Protein AF-A0A4R5MD62-F1 (afdb_monomer_lite)

Secondary structure (DSSP, 8-state):
-HHHHHHHHHHHHHTT----PPPPEEEEE-TTTHHHHHHHHHHHHHTT---EEEEES-HHHHHHHHHTTSSSEE-

Sequence (75 aa):
MKLMQTALAGVAGALFAIAAQAADITGAGSTFAAPIYTKWADAYQKSGGGKVNYQGIGSSGGIKQIQAKTVDFAG

InterPro domains:
  IPR024370 PBP domain [PF12849] (20-75)
  IPR050962 Phosphate-binding protein PstS [PTHR42996] (18-74)

Radius of gyration: 20.86 Å; chains: 1; bounding box: 44×44×44 Å

Organism: NCBI:txid2528715

Structure (mmCIF, N/CA/C/O backbone):
data_AF-A0A4R5MD62-F1
#
_entry.id   AF-A0A4R5MD62-F1
#
loop_
_atom_site.group_PDB
_atom_site.id
_atom_site.type_symbol
_atom_site.label_atom_id
_atom_site.label_alt_id
_atom_site.label_comp_id
_atom_site.label_asym_id
_atom_site.label_entity_id
_atom_site.label_seq_id
_atom_site.pdbx_PDB_ins_code
_atom_site.Cartn_x
_atom_site.Cartn_y
_atom_site.Cartn_z
_atom_site.occupancy
_atom_site.B_iso_or_equiv
_atom_site.auth_seq_id
_atom_site.auth_comp_id
_atom_site.auth_asym_id
_atom_site.auth_atom_id
_atom_site.pdbx_PDB_model_num
ATOM 1 N N . MET A 1 1 ? -32.524 -38.085 -30.173 1.00 58.28 1 MET A N 1
ATOM 2 C CA . MET A 1 1 ? -32.694 -37.718 -28.743 1.00 58.28 1 MET A CA 1
ATOM 3 C C . MET A 1 1 ? -31.363 -37.530 -28.004 1.00 58.28 1 MET A C 1
ATOM 5 O O . MET A 1 1 ? -31.223 -36.513 -27.343 1.00 58.28 1 MET A O 1
ATOM 9 N N . LYS A 1 2 ? -30.356 -38.408 -28.169 1.00 55.97 2 LYS A N 1
ATOM 10 C CA . LYS A 1 2 ? -29.019 -38.259 -27.541 1.00 55.97 2 LYS A CA 1
ATOM 11 C C . LYS A 1 2 ? -28.301 -36.928 -27.842 1.00 55.97 2 LYS A C 1
ATOM 13 O O . LYS A 1 2 ? -27.740 -36.339 -26.933 1.00 55.97 2 LYS A O 1
ATOM 18 N N . LEU A 1 3 ? -28.404 -36.418 -29.075 1.00 58.59 3 LEU A N 1
ATOM 19 C CA . LEU A 1 3 ? -27.818 -35.128 -29.490 1.00 58.59 3 LEU A CA 1
ATOM 20 C C . LEU A 1 3 ? -28.425 -33.905 -28.775 1.00 58.59 3 LEU A C 1
ATOM 22 O O . LEU A 1 3 ? -27.724 -32.936 -28.504 1.00 58.59 3 LEU A O 1
ATOM 26 N N . MET A 1 4 ? -29.717 -33.951 -28.430 1.00 59.59 4 MET A N 1
ATOM 27 C CA . MET A 1 4 ? -30.377 -32.865 -27.691 1.00 59.59 4 MET A CA 1
ATOM 28 C C . MET A 1 4 ? -30.014 -32.906 -26.202 1.00 59.59 4 MET A C 1
ATOM 30 O O . MET A 1 4 ? -29.855 -31.860 -25.584 1.00 59.59 4 MET A O 1
ATOM 34 N N . GLN A 1 5 ? -29.810 -34.102 -25.637 1.00 57.28 5 GLN A N 1
ATOM 35 C CA . GLN A 1 5 ? -29.355 -34.277 -24.253 1.00 57.28 5 GLN A CA 1
ATOM 36 C C . GLN A 1 5 ? -27.900 -33.822 -24.061 1.00 57.28 5 GLN A C 1
ATOM 38 O O . GLN A 1 5 ? -27.593 -33.183 -23.058 1.00 57.28 5 GLN A O 1
ATOM 43 N N . THR A 1 6 ? -27.016 -34.079 -25.033 1.00 59.19 6 THR A N 1
ATOM 44 C CA . THR A 1 6 ? -25.629 -33.580 -25.003 1.00 59.19 6 THR A CA 1
ATOM 45 C C . THR A 1 6 ? -25.553 -32.063 -25.169 1.00 59.19 6 THR A C 1
ATOM 47 O O . THR A 1 6 ? -24.736 -31.423 -24.513 1.00 59.19 6 THR A O 1
ATOM 50 N N . ALA A 1 7 ? -26.430 -31.469 -25.986 1.00 60.81 7 ALA A N 1
ATOM 51 C CA . ALA A 1 7 ? -26.519 -30.015 -26.121 1.00 60.81 7 ALA A CA 1
ATOM 52 C C . ALA A 1 7 ? -27.004 -29.346 -24.820 1.00 60.81 7 ALA A C 1
ATOM 54 O O . ALA A 1 7 ? -26.430 -28.347 -24.392 1.00 60.81 7 ALA A O 1
ATOM 55 N N . LEU A 1 8 ? -28.001 -29.931 -24.146 1.00 59.16 8 LEU A N 1
ATOM 56 C CA . LEU A 1 8 ? -28.516 -29.417 -22.873 1.00 59.16 8 LEU A CA 1
ATOM 57 C C . LEU A 1 8 ? -27.468 -29.491 -21.746 1.00 59.16 8 LEU A C 1
ATOM 59 O O . LEU A 1 8 ? -27.347 -28.559 -20.954 1.00 59.16 8 LEU A O 1
ATOM 63 N N . ALA A 1 9 ? -26.668 -30.563 -21.708 1.00 60.34 9 ALA A N 1
ATOM 64 C CA . ALA A 1 9 ? -25.574 -30.716 -20.747 1.00 60.34 9 ALA A CA 1
ATOM 65 C C . ALA A 1 9 ? -24.430 -29.705 -20.976 1.00 60.34 9 ALA A C 1
ATOM 67 O O . ALA A 1 9 ? -23.870 -29.187 -20.011 1.00 60.34 9 ALA A O 1
ATOM 68 N N . GLY A 1 10 ? -24.113 -29.376 -22.235 1.00 61.66 10 GLY A N 1
ATOM 69 C 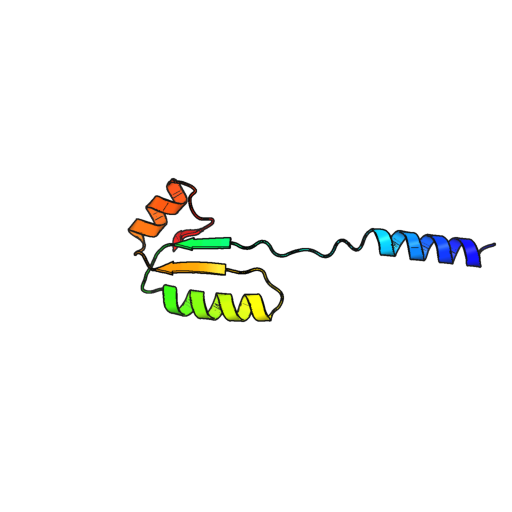CA . GLY A 1 10 ? -23.116 -28.352 -22.573 1.00 61.66 10 GLY A CA 1
ATOM 70 C C . GLY A 1 10 ? -23.545 -26.932 -22.183 1.00 61.66 10 GLY A C 1
ATOM 71 O O . GLY A 1 10 ? -22.736 -26.162 -21.669 1.00 61.66 10 GLY A O 1
ATOM 72 N N . VAL A 1 11 ? -24.831 -26.601 -22.351 1.00 62.34 11 VAL A N 1
ATOM 73 C CA . VAL A 1 11 ? -25.396 -25.303 -21.933 1.00 62.34 11 VAL A CA 1
ATOM 74 C C . VAL A 1 11 ? -25.447 -25.179 -20.407 1.00 62.34 11 VAL A C 1
ATOM 76 O O . VAL A 1 11 ? -25.154 -24.110 -19.877 1.00 62.34 11 VAL A O 1
ATOM 79 N N . ALA A 1 12 ? -25.737 -26.267 -19.687 1.00 62.25 12 ALA A N 1
ATOM 80 C CA . ALA A 1 12 ? -25.713 -26.267 -18.225 1.00 62.25 12 ALA A CA 1
ATOM 81 C C . ALA A 1 12 ? -24.314 -25.954 -17.661 1.00 62.25 12 ALA A C 1
ATOM 83 O O . ALA A 1 12 ? -24.210 -25.190 -16.710 1.00 62.25 12 ALA A O 1
ATOM 84 N N . GLY A 1 13 ? -23.237 -26.471 -18.269 1.00 62.03 13 GLY A N 1
ATOM 85 C CA . GLY A 1 13 ? -21.859 -26.190 -17.839 1.00 62.03 13 GLY A CA 1
ATOM 86 C C . GLY A 1 13 ? -21.417 -24.736 -18.049 1.00 62.03 13 GLY A C 1
ATOM 87 O O . GLY A 1 13 ? -20.684 -24.193 -17.225 1.00 62.03 13 GLY A O 1
ATOM 88 N N . ALA A 1 14 ? -21.903 -24.077 -19.105 1.00 63.03 14 ALA A N 1
ATOM 89 C CA . ALA A 1 14 ? -21.593 -22.673 -19.387 1.00 63.03 14 ALA A CA 1
ATOM 90 C C . ALA A 1 14 ? -22.239 -21.697 -18.384 1.00 63.03 14 ALA A C 1
ATOM 92 O O . ALA A 1 14 ? -21.697 -20.622 -18.138 1.00 63.03 14 ALA A O 1
ATOM 93 N N . LEU A 1 15 ? -23.361 -22.078 -17.762 1.00 62.41 15 LEU A N 1
ATOM 94 C CA . LEU A 1 15 ? -24.056 -21.257 -16.762 1.00 62.41 15 LEU A CA 1
ATOM 95 C C . LEU A 1 15 ? -23.339 -21.207 -15.399 1.00 62.41 15 LEU A C 1
ATOM 97 O O . LEU A 1 15 ? -23.655 -20.343 -14.586 1.00 62.41 15 LEU A O 1
ATOM 101 N N . PHE A 1 16 ? -22.362 -22.088 -15.153 1.00 65.94 16 PHE A N 1
ATOM 102 C CA . PHE A 1 16 ? -21.563 -22.107 -13.917 1.00 65.94 16 PHE A CA 1
ATOM 103 C C . PHE A 1 16 ? -20.186 -21.444 -14.058 1.00 65.94 16 PHE A C 1
ATOM 105 O O . PHE A 1 16 ? -19.410 -21.441 -13.102 1.00 65.94 16 PHE A O 1
ATOM 112 N N . ALA A 1 17 ? -19.867 -20.857 -15.216 1.00 67.12 17 ALA A N 1
ATOM 113 C CA . ALA A 1 17 ? -18.638 -20.094 -15.406 1.00 67.12 17 ALA A CA 1
ATOM 114 C C . ALA A 1 17 ? -18.761 -18.701 -14.757 1.00 67.12 17 ALA A C 1
ATOM 116 O O . ALA A 1 17 ? -18.870 -17.681 -15.435 1.00 67.12 17 ALA A O 1
ATOM 117 N N . ILE A 1 18 ? -18.770 -18.654 -13.423 1.00 71.62 18 ILE A N 1
ATOM 118 C CA . ILE A 1 18 ? -18.640 -17.399 -12.678 1.00 71.62 18 ILE A CA 1
ATOM 119 C C . ILE A 1 18 ? -17.184 -16.951 -12.828 1.00 71.62 18 ILE A C 1
ATOM 121 O O . ILE A 1 18 ? -16.270 -17.605 -12.327 1.00 71.62 18 ILE A O 1
ATOM 125 N N . ALA A 1 19 ? -16.957 -15.854 -13.550 1.00 72.38 19 ALA A N 1
ATOM 126 C CA . ALA A 1 19 ? -15.641 -15.236 -13.625 1.00 72.38 19 ALA A CA 1
ATOM 127 C C . ALA A 1 19 ? -15.234 -14.768 -12.220 1.00 72.38 19 ALA A C 1
ATOM 129 O O . ALA A 1 19 ? -15.908 -13.926 -11.627 1.00 72.38 19 ALA A O 1
ATOM 130 N N . ALA A 1 20 ? -14.148 -15.320 -11.677 1.00 75.81 20 ALA A N 1
ATOM 131 C CA . ALA A 1 20 ? -13.606 -14.872 -10.403 1.00 75.81 20 ALA A CA 1
ATOM 132 C C . ALA A 1 20 ? -13.099 -13.431 -10.555 1.00 75.81 20 ALA A C 1
ATOM 134 O O . ALA A 1 20 ? -12.146 -13.177 -11.291 1.00 75.81 20 ALA A O 1
ATOM 135 N N . GLN A 1 21 ? -13.746 -12.485 -9.875 1.00 79.00 21 GLN A N 1
ATOM 136 C CA . GLN A 1 21 ? -13.264 -11.111 -9.792 1.00 79.00 21 GLN A CA 1
ATOM 137 C C . GLN A 1 21 ? -12.267 -10.999 -8.645 1.00 79.00 21 GLN A C 1
ATOM 139 O O . GLN A 1 21 ? -12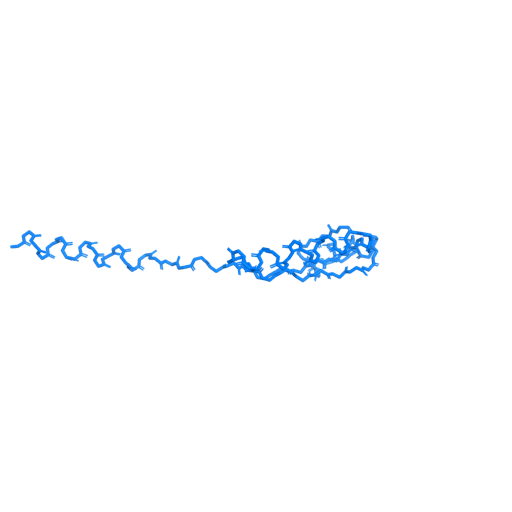.590 -11.290 -7.493 1.00 79.00 21 GLN A O 1
ATOM 144 N N . ALA A 1 22 ? -11.047 -10.577 -8.960 1.00 80.56 22 ALA A N 1
ATOM 145 C CA . ALA A 1 22 ? -10.078 -10.243 -7.935 1.00 80.56 22 ALA A CA 1
ATOM 146 C C . ALA A 1 22 ? -10.529 -8.964 -7.213 1.00 80.56 22 ALA A C 1
ATOM 148 O O . ALA A 1 22 ? -10.792 -7.947 -7.854 1.00 80.56 22 ALA A O 1
ATOM 149 N N . ALA A 1 23 ? -10.646 -9.033 -5.888 1.00 88.75 23 ALA A N 1
ATOM 150 C CA . ALA A 1 23 ? -11.015 -7.885 -5.072 1.00 88.75 23 ALA A CA 1
ATOM 151 C C . ALA A 1 23 ? -9.858 -6.881 -4.988 1.00 88.75 23 ALA A C 1
ATOM 153 O O . ALA A 1 23 ? -8.687 -7.264 -4.931 1.00 88.75 23 ALA A O 1
ATOM 154 N N . ASP A 1 24 ? -10.205 -5.598 -4.942 1.00 95.31 24 ASP A N 1
ATOM 155 C CA . ASP A 1 24 ? -9.250 -4.543 -4.636 1.00 95.31 24 ASP A CA 1
ATOM 156 C C . ASP A 1 24 ? -8.900 -4.576 -3.148 1.00 95.31 24 ASP A C 1
ATOM 158 O O . ASP A 1 24 ? -9.770 -4.790 -2.303 1.00 95.31 24 ASP A O 1
ATOM 162 N N . ILE A 1 25 ? -7.629 -4.329 -2.833 1.00 97.44 25 ILE A N 1
ATOM 163 C CA . ILE A 1 25 ? -7.135 -4.274 -1.456 1.00 97.44 25 ILE A CA 1
ATOM 164 C C . ILE A 1 25 ? -6.340 -2.997 -1.198 1.00 97.44 25 ILE A C 1
ATOM 166 O O . ILE A 1 25 ? -5.775 -2.360 -2.097 1.00 97.44 25 ILE A O 1
ATOM 170 N N . THR A 1 26 ? -6.283 -2.634 0.071 1.00 98.38 26 THR A N 1
ATOM 171 C CA . THR A 1 26 ? -5.603 -1.466 0.607 1.00 98.38 26 THR A CA 1
ATOM 172 C C . THR A 1 26 ? -4.632 -1.883 1.704 1.00 98.38 26 THR A C 1
ATOM 174 O O . THR A 1 26 ? -4.942 -2.706 2.560 1.00 98.38 26 THR A O 1
ATOM 177 N N . GLY A 1 27 ? -3.435 -1.310 1.689 1.00 98.31 27 GLY A N 1
ATOM 178 C CA . GLY A 1 27 ? -2.430 -1.517 2.720 1.00 98.31 27 GLY A CA 1
ATOM 179 C C . GLY A 1 27 ? -1.727 -0.226 3.092 1.00 98.31 27 GLY A C 1
ATOM 180 O O . GLY A 1 27 ? -1.697 0.739 2.323 1.00 98.31 27 GLY A O 1
ATOM 181 N N . ALA A 1 28 ? -1.138 -0.207 4.279 1.00 98.75 28 ALA A N 1
ATOM 182 C CA . ALA A 1 28 ? -0.348 0.921 4.750 1.00 98.75 28 ALA A CA 1
ATOM 183 C C . ALA A 1 28 ? 0.801 0.451 5.640 1.00 98.75 28 ALA A C 1
ATOM 185 O O . ALA A 1 28 ? 0.676 -0.557 6.335 1.00 98.75 28 ALA A O 1
ATOM 186 N N . GLY A 1 29 ? 1.919 1.177 5.653 1.00 98.62 29 GLY A N 1
ATOM 187 C CA . GLY A 1 29 ? 3.056 0.761 6.468 1.00 98.62 29 GLY A CA 1
ATOM 188 C C . GLY A 1 29 ? 4.401 1.346 6.077 1.00 98.62 29 GLY A C 1
ATOM 189 O O . GLY A 1 29 ? 4.501 2.515 5.695 1.00 98.62 29 GLY A O 1
ATOM 190 N N . SER A 1 30 ? 5.443 0.525 6.201 1.00 98.44 30 SER A N 1
ATOM 191 C CA . SER A 1 30 ? 6.836 0.822 5.874 1.00 98.44 30 SER A CA 1
ATOM 192 C C . SER A 1 30 ? 6.980 1.661 4.603 1.00 98.44 30 SER A C 1
ATOM 194 O O . SER A 1 30 ? 6.611 1.244 3.502 1.00 98.44 30 SER A O 1
ATOM 196 N N . THR A 1 31 ? 7.566 2.848 4.765 1.00 98.50 31 THR A N 1
ATOM 197 C CA . THR A 1 31 ? 7.996 3.712 3.658 1.00 98.50 31 THR A CA 1
ATOM 198 C C . THR A 1 31 ? 9.151 3.089 2.884 1.00 98.50 31 THR A C 1
ATOM 200 O O . THR A 1 31 ? 9.262 3.300 1.682 1.00 98.50 31 THR A O 1
ATOM 203 N N . PHE A 1 32 ? 9.971 2.274 3.551 1.00 98.25 32 PHE A N 1
ATOM 204 C CA . PHE A 1 32 ? 11.079 1.557 2.932 1.00 98.25 32 PHE A CA 1
ATOM 205 C C . PHE A 1 32 ? 10.590 0.482 1.949 1.00 98.25 32 PHE A C 1
ATOM 207 O O . PHE A 1 32 ? 11.140 0.359 0.859 1.00 98.25 32 PHE A O 1
ATOM 214 N N . ALA A 1 33 ? 9.527 -0.257 2.290 1.00 97.69 33 ALA A N 1
ATOM 215 C CA . ALA A 1 33 ? 8.944 -1.280 1.413 1.00 97.69 33 ALA A CA 1
ATOM 216 C C . ALA A 1 33 ? 7.997 -0.707 0.337 1.00 97.69 33 ALA A C 1
ATOM 218 O O . ALA A 1 33 ? 7.691 -1.383 -0.647 1.00 97.69 33 ALA A O 1
ATOM 219 N N . ALA A 1 34 ? 7.544 0.543 0.481 1.00 98.19 34 ALA A N 1
ATOM 220 C CA . ALA A 1 34 ? 6.578 1.152 -0.435 1.00 98.19 34 ALA A CA 1
ATOM 221 C C . ALA A 1 34 ? 6.974 1.070 -1.930 1.00 98.19 34 ALA A C 1
ATOM 223 O O . ALA A 1 34 ? 6.112 0.720 -2.747 1.00 98.19 34 ALA A O 1
ATOM 224 N N . PRO A 1 35 ? 8.244 1.312 -2.330 1.00 98.31 35 PRO A N 1
ATOM 225 C CA . PRO A 1 35 ? 8.638 1.228 -3.735 1.00 98.31 35 PRO A CA 1
ATOM 226 C C . PRO A 1 35 ? 8.481 -0.180 -4.323 1.00 98.31 35 PRO A C 1
ATOM 228 O O . PRO A 1 35 ? 8.017 -0.315 -5.457 1.00 98.31 35 PRO A O 1
ATOM 231 N N . ILE A 1 36 ? 8.821 -1.231 -3.564 1.00 98.38 36 ILE A N 1
ATOM 232 C CA . ILE A 1 36 ? 8.713 -2.610 -4.060 1.00 98.38 36 ILE A CA 1
ATOM 233 C C . ILE A 1 36 ? 7.253 -3.070 -4.123 1.00 98.38 36 ILE A C 1
ATOM 235 O O . ILE A 1 36 ? 6.846 -3.647 -5.130 1.00 98.38 36 ILE A O 1
ATOM 239 N N . TYR A 1 37 ? 6.428 -2.717 -3.133 1.00 97.94 37 TYR A N 1
ATOM 240 C CA . TYR A 1 37 ? 4.993 -3.011 -3.175 1.00 97.94 37 TYR A CA 1
ATOM 241 C C . TYR A 1 37 ? 4.290 -2.309 -4.333 1.00 97.94 37 TYR A C 1
ATOM 243 O O . TYR A 1 37 ? 3.442 -2.915 -4.977 1.00 97.94 37 TYR A O 1
ATOM 251 N N . THR A 1 38 ? 4.696 -1.084 -4.670 1.00 97.81 38 THR A N 1
ATOM 252 C CA . THR A 1 38 ? 4.164 -0.376 -5.845 1.00 97.81 38 THR A CA 1
ATOM 253 C C . THR A 1 38 ? 4.475 -1.133 -7.139 1.00 97.81 38 THR A C 1
ATOM 255 O O . THR A 1 38 ? 3.605 -1.291 -7.995 1.00 97.81 38 THR A O 1
ATOM 258 N N . LYS A 1 39 ? 5.704 -1.645 -7.285 1.00 98.31 39 LYS A N 1
ATOM 259 C CA . LYS A 1 39 ? 6.104 -2.432 -8.462 1.00 98.31 39 LYS A CA 1
ATOM 260 C C . LYS A 1 39 ? 5.354 -3.759 -8.552 1.00 98.31 39 LYS A C 1
ATOM 262 O O . LYS A 1 39 ? 4.930 -4.140 -9.640 1.00 98.31 39 LYS A O 1
ATOM 267 N N . TRP A 1 40 ? 5.173 -4.447 -7.429 1.00 98.25 40 TRP A N 1
ATOM 268 C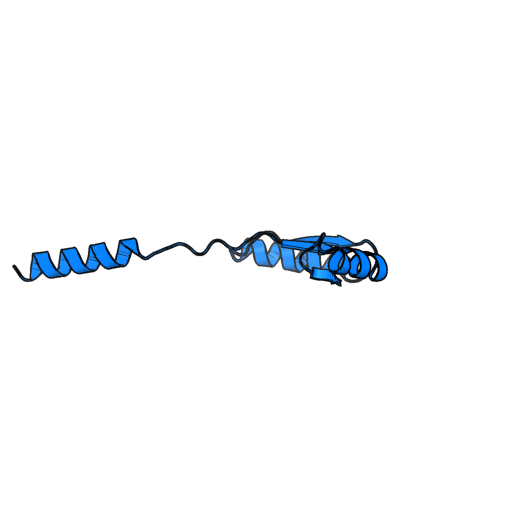 CA . TRP A 1 40 ? 4.419 -5.698 -7.398 1.00 98.25 40 TRP A CA 1
ATOM 269 C C . TRP A 1 40 ? 2.924 -5.492 -7.637 1.00 98.25 40 TRP A C 1
ATOM 271 O O . TRP A 1 40 ? 2.337 -6.285 -8.362 1.00 98.25 40 TRP A O 1
ATOM 281 N N . ALA A 1 41 ? 2.328 -4.421 -7.109 1.00 97.88 41 ALA A N 1
ATOM 282 C CA . ALA A 1 41 ? 0.932 -4.061 -7.353 1.00 97.88 41 ALA A CA 1
ATOM 283 C C . ALA A 1 41 ? 0.645 -3.844 -8.847 1.00 97.88 41 ALA A C 1
ATOM 285 O O . ALA A 1 41 ? -0.310 -4.404 -9.382 1.00 97.88 41 ALA A O 1
ATOM 286 N N . ASP A 1 42 ? 1.507 -3.085 -9.529 1.00 98.19 42 ASP A N 1
ATOM 287 C CA . ASP A 1 42 ? 1.410 -2.847 -10.973 1.00 98.19 42 ASP A CA 1
ATOM 288 C C . ASP A 1 42 ? 1.541 -4.153 -11.778 1.00 98.19 42 ASP A C 1
ATOM 290 O O . ASP A 1 42 ? 0.735 -4.433 -12.666 1.00 98.19 42 ASP A O 1
ATOM 294 N N . ALA A 1 43 ? 2.517 -4.999 -11.435 1.00 98.38 43 ALA A N 1
ATOM 295 C CA . ALA A 1 43 ? 2.695 -6.297 -12.084 1.00 98.38 43 ALA A CA 1
ATOM 296 C C . ALA A 1 43 ? 1.503 -7.242 -11.844 1.00 98.38 43 ALA A C 1
ATOM 298 O O . ALA A 1 43 ? 1.035 -7.897 -12.776 1.00 98.38 43 ALA A O 1
ATOM 299 N N . TYR A 1 44 ? 0.988 -7.285 -10.615 1.00 97.12 44 TYR A N 1
ATOM 300 C CA . TYR A 1 44 ? -0.162 -8.103 -10.240 1.00 97.12 44 TYR A CA 1
ATOM 301 C C . TYR A 1 44 ? -1.412 -7.694 -11.021 1.00 97.12 44 TYR A C 1
ATOM 303 O O . TYR A 1 44 ? -2.046 -8.548 -11.645 1.00 97.12 44 TYR A O 1
ATOM 311 N N . GLN A 1 45 ? -1.704 -6.394 -11.094 1.00 96.19 45 GLN A N 1
ATOM 312 C CA . GLN A 1 45 ? -2.829 -5.889 -11.876 1.00 96.19 45 GLN A CA 1
ATOM 313 C C . GLN A 1 45 ? -2.685 -6.235 -13.368 1.00 96.19 45 GLN A C 1
ATOM 315 O O . GLN A 1 45 ? -3.636 -6.704 -13.993 1.00 96.19 45 GLN A O 1
ATOM 320 N N . LYS A 1 46 ? -1.479 -6.104 -13.939 1.00 96.31 46 LYS A N 1
ATOM 321 C CA . LYS A 1 46 ? -1.196 -6.498 -15.335 1.00 96.31 46 LYS A CA 1
ATOM 322 C C . LYS A 1 46 ? -1.356 -7.997 -15.593 1.00 96.31 46 LYS A C 1
ATOM 324 O O . LYS A 1 46 ? -1.668 -8.379 -16.717 1.00 96.31 46 LYS A O 1
ATOM 329 N N . SER A 1 47 ? -1.171 -8.840 -14.577 1.00 95.56 47 SER A N 1
ATOM 330 C CA . SER A 1 47 ? -1.389 -10.291 -14.674 1.00 95.56 47 SER A CA 1
ATOM 331 C C . SER A 1 47 ? -2.860 -10.722 -14.557 1.00 95.56 47 SER A C 1
ATOM 333 O O . SER A 1 47 ? -3.142 -11.917 -14.582 1.00 95.56 47 SER A O 1
ATOM 335 N N . GLY A 1 48 ? -3.800 -9.774 -14.448 1.00 92.44 48 GLY A N 1
ATOM 336 C CA . GLY A 1 48 ? -5.230 -10.050 -14.264 1.00 92.44 48 GLY A CA 1
ATOM 337 C C . GLY A 1 48 ? -5.669 -10.120 -12.798 1.00 92.44 48 GLY A C 1
ATOM 338 O O . GLY A 1 48 ? -6.782 -10.555 -12.512 1.00 92.44 48 GLY A O 1
ATOM 339 N N . GLY A 1 49 ? -4.801 -9.705 -11.872 1.00 94.19 49 GLY A N 1
ATOM 340 C CA . GLY A 1 49 ? -5.133 -9.526 -10.464 1.00 94.19 49 GLY A CA 1
ATOM 341 C C . GLY A 1 49 ? -5.939 -8.253 -10.183 1.00 94.19 49 GLY A C 1
ATOM 342 O O . GLY A 1 49 ? -6.154 -7.414 -11.058 1.00 94.19 49 GLY A O 1
ATOM 343 N N . GLY A 1 50 ? -6.366 -8.110 -8.929 1.00 94.94 50 GLY A N 1
ATOM 344 C CA . GLY A 1 50 ? -7.074 -6.930 -8.426 1.00 94.94 50 GLY A CA 1
ATOM 345 C C . GLY A 1 50 ? -6.142 -5.738 -8.212 1.00 94.94 50 GLY A C 1
ATOM 346 O O . GLY A 1 50 ? -4.913 -5.855 -8.297 1.00 94.94 50 GLY A O 1
ATOM 347 N N . LYS A 1 51 ? -6.705 -4.567 -7.910 1.00 96.88 51 LYS A N 1
ATOM 348 C CA . LYS A 1 51 ? -5.904 -3.382 -7.595 1.00 96.88 51 LYS A CA 1
ATOM 349 C C . LYS A 1 51 ? -5.358 -3.476 -6.170 1.00 96.88 51 LYS A C 1
A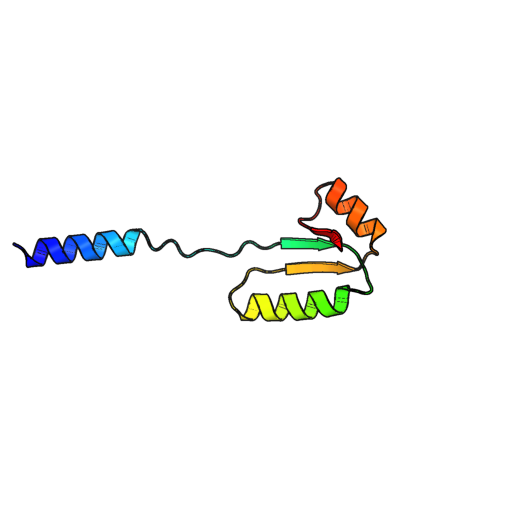TOM 351 O O . LYS A 1 51 ? -6.103 -3.690 -5.219 1.00 96.88 51 LYS A O 1
ATOM 356 N N . VAL A 1 52 ? -4.060 -3.231 -6.007 1.00 98.00 52 VAL A N 1
ATOM 357 C CA . VAL A 1 52 ? -3.413 -3.141 -4.691 1.00 98.00 52 VAL A CA 1
ATOM 358 C C . VAL A 1 52 ? -2.992 -1.696 -4.452 1.00 98.00 52 VAL A C 1
ATOM 360 O O . VAL A 1 52 ? -2.100 -1.181 -5.126 1.00 98.00 52 VAL A O 1
ATOM 363 N N . ASN A 1 53 ? -3.633 -1.028 -3.497 1.00 97.88 53 ASN A N 1
ATOM 364 C CA . ASN A 1 53 ? -3.283 0.335 -3.101 1.00 97.88 53 ASN A CA 1
ATOM 365 C C . ASN A 1 53 ? -2.420 0.282 -1.836 1.00 97.88 53 ASN A C 1
ATOM 367 O O . ASN A 1 53 ? -2.860 -0.272 -0.834 1.00 97.88 53 ASN A O 1
ATOM 371 N N . TYR A 1 54 ? -1.223 0.872 -1.848 1.00 98.31 54 TYR A N 1
ATOM 372 C CA . TYR A 1 54 ? -0.343 0.892 -0.675 1.00 98.31 54 TYR A CA 1
ATOM 373 C C . TYR A 1 54 ? 0.084 2.310 -0.287 1.00 98.31 54 TYR A C 1
ATOM 375 O O . TYR A 1 54 ? 0.502 3.090 -1.143 1.00 98.31 54 TYR A O 1
ATOM 383 N N . GLN A 1 55 ? 0.021 2.630 1.008 1.00 98.44 55 GLN A N 1
ATOM 384 C CA . GLN A 1 55 ? 0.434 3.922 1.562 1.00 98.44 55 GLN A CA 1
ATOM 385 C C . GLN A 1 55 ? 1.687 3.785 2.441 1.00 98.44 55 GLN A C 1
ATOM 387 O O . GLN A 1 55 ? 1.664 3.172 3.508 1.00 98.44 55 GLN A O 1
ATOM 392 N N . GLY A 1 56 ? 2.793 4.405 2.023 1.00 98.06 56 GLY A N 1
ATOM 393 C CA . GLY A 1 56 ? 4.005 4.504 2.838 1.00 98.06 56 GLY A CA 1
ATOM 394 C C . GLY A 1 56 ? 3.858 5.566 3.928 1.00 98.06 56 GLY A C 1
ATOM 395 O O . GLY A 1 56 ? 4.139 6.734 3.679 1.00 98.06 56 GLY A O 1
ATOM 396 N N . ILE A 1 57 ? 3.443 5.164 5.129 1.00 98.31 57 ILE A N 1
ATOM 397 C CA . ILE A 1 57 ? 3.217 6.053 6.289 1.00 98.31 57 ILE A CA 1
ATOM 398 C C . ILE A 1 57 ? 4.121 5.726 7.493 1.00 98.31 57 ILE A C 1
ATOM 400 O O . ILE A 1 57 ? 3.995 6.323 8.560 1.00 98.31 57 ILE A O 1
ATOM 404 N N . GLY A 1 58 ? 5.027 4.760 7.328 1.00 98.25 58 GLY A N 1
ATOM 405 C CA . GLY A 1 58 ? 5.861 4.180 8.379 1.00 98.25 58 GLY A CA 1
ATOM 406 C C . GLY A 1 58 ? 5.200 2.959 9.027 1.00 98.25 58 GLY A C 1
ATOM 407 O O . GLY A 1 58 ? 3.978 2.903 9.169 1.00 98.25 58 GLY A O 1
ATOM 408 N N . SER A 1 59 ? 6.005 1.977 9.450 1.00 98.19 59 SER A N 1
ATOM 409 C CA . SER A 1 59 ? 5.496 0.686 9.950 1.00 98.19 59 SER A CA 1
ATOM 410 C C . SER A 1 59 ? 4.579 0.833 11.164 1.00 98.19 59 SER A C 1
ATOM 412 O O . SER A 1 59 ? 3.528 0.205 11.228 1.00 98.19 59 SER A O 1
ATOM 414 N N . SER A 1 60 ? 4.895 1.740 12.094 1.00 98.19 60 SER A N 1
ATOM 415 C CA . SER A 1 60 ? 4.019 2.019 13.24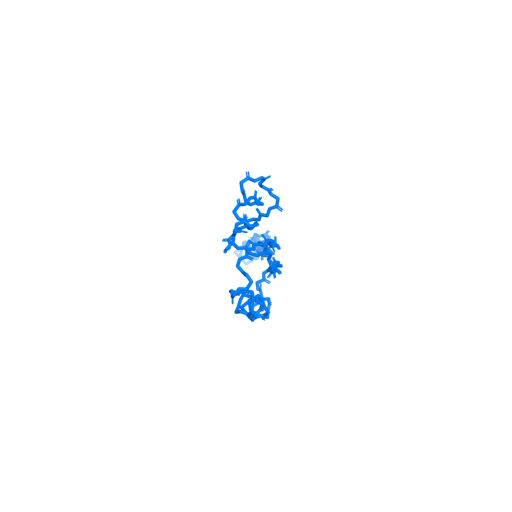1 1.00 98.19 60 SER A CA 1
ATOM 416 C C . SER A 1 60 ? 2.667 2.609 12.825 1.00 98.19 60 SER A C 1
ATOM 418 O O . SER A 1 60 ? 1.663 2.362 13.490 1.00 98.19 60 SER A O 1
ATOM 420 N N . GLY A 1 61 ? 2.621 3.386 11.737 1.00 98.44 61 GLY A N 1
ATOM 421 C CA . GLY A 1 61 ? 1.371 3.883 11.159 1.00 98.44 61 GLY A CA 1
ATOM 422 C C . GLY A 1 61 ? 0.539 2.747 10.566 1.00 98.44 61 GLY A C 1
ATOM 423 O O . GLY A 1 61 ? -0.654 2.656 10.852 1.00 98.44 61 GLY A O 1
ATOM 424 N N . GLY A 1 62 ? 1.185 1.839 9.827 1.00 98.50 62 GLY A N 1
ATOM 425 C CA . GLY A 1 62 ? 0.557 0.630 9.288 1.00 98.50 62 GLY A CA 1
ATOM 426 C C . GLY A 1 62 ? -0.032 -0.269 10.376 1.00 98.50 62 GLY A C 1
ATOM 427 O O . GLY A 1 62 ? -1.209 -0.616 10.310 1.00 98.50 62 GLY A O 1
ATOM 428 N N . ILE A 1 63 ? 0.743 -0.565 11.430 1.00 98.56 63 ILE A N 1
ATOM 429 C CA . ILE A 1 63 ? 0.294 -1.371 12.582 1.00 98.56 63 ILE A CA 1
ATOM 430 C C . ILE A 1 63 ? -0.964 -0.771 13.224 1.00 98.56 63 ILE A C 1
ATOM 432 O O . ILE A 1 63 ? -1.918 -1.493 13.511 1.00 98.56 63 ILE A O 1
ATOM 436 N N . LYS A 1 64 ? -1.001 0.553 13.415 1.00 98.50 64 LYS A N 1
ATOM 437 C CA . LYS A 1 64 ? -2.185 1.232 13.963 1.00 98.50 64 LYS A CA 1
ATOM 438 C C . LYS A 1 64 ? -3.403 1.076 13.052 1.00 98.50 64 LYS A C 1
ATOM 440 O O . LYS A 1 64 ? -4.494 0.804 13.545 1.00 98.50 64 LYS A O 1
ATOM 445 N N . GLN A 1 65 ? -3.228 1.229 11.740 1.00 98.69 65 GLN A N 1
ATOM 446 C CA . GLN A 1 65 ? -4.328 1.133 10.777 1.00 98.69 65 GLN A CA 1
ATOM 447 C C . GLN A 1 65 ? -4.890 -0.288 10.651 1.00 98.69 65 GLN A C 1
ATOM 449 O O . GLN A 1 65 ? -6.110 -0.455 10.633 1.00 98.69 65 GLN A O 1
ATOM 454 N N . ILE A 1 66 ? -4.041 -1.323 10.637 1.00 98.56 66 ILE A N 1
ATOM 455 C CA . ILE A 1 66 ? -4.529 -2.710 10.589 1.00 98.56 66 ILE A CA 1
ATOM 456 C C . ILE A 1 66 ? -5.241 -3.106 11.890 1.00 98.56 66 ILE A C 1
ATOM 458 O O . ILE A 1 66 ? -6.279 -3.760 11.848 1.00 98.56 66 ILE A O 1
ATOM 462 N N . GLN A 1 67 ? -4.763 -2.640 13.052 1.00 98.56 67 GLN A N 1
ATOM 463 C CA . GLN A 1 67 ? -5.458 -2.830 14.334 1.00 98.56 67 GLN A CA 1
ATOM 464 C C . GLN A 1 67 ? -6.821 -2.126 14.358 1.00 98.56 67 GLN A C 1
ATOM 466 O O . GLN A 1 67 ? -7.793 -2.676 14.874 1.00 98.56 67 GLN A O 1
ATOM 471 N N . ALA A 1 68 ? -6.902 -0.935 13.761 1.00 98.56 68 ALA A N 1
ATOM 472 C CA . ALA A 1 68 ? -8.144 -0.190 13.583 1.00 98.56 68 ALA A CA 1
ATOM 473 C C . ALA A 1 68 ? -9.036 -0.736 12.450 1.00 98.56 68 ALA A C 1
ATOM 475 O O . ALA A 1 68 ? -10.141 -0.229 12.262 1.00 98.56 68 ALA A O 1
ATOM 476 N N . LYS A 1 69 ? -8.585 -1.765 11.714 1.00 98.25 69 LYS A N 1
ATOM 477 C CA . LYS A 1 69 ? -9.279 -2.368 10.563 1.00 98.25 69 LYS A CA 1
ATOM 478 C C . LYS A 1 69 ? -9.616 -1.362 9.456 1.00 98.25 69 LYS A C 1
ATOM 480 O O . LYS A 1 69 ? -10.644 -1.484 8.797 1.00 98.25 69 LYS A O 1
ATOM 485 N N . THR A 1 70 ? -8.768 -0.353 9.262 1.00 98.00 70 THR A N 1
ATOM 486 C CA . THR A 1 70 ? -8.945 0.657 8.203 1.00 98.00 70 THR A CA 1
ATOM 487 C C . THR A 1 70 ? -8.245 0.280 6.897 1.00 98.00 70 THR A C 1
ATOM 489 O O . THR A 1 70 ? -8.414 0.976 5.902 1.00 98.00 70 THR A O 1
ATOM 492 N N . VAL A 1 71 ? -7.434 -0.780 6.918 1.00 98.44 71 VAL A N 1
ATOM 493 C CA . VAL A 1 71 ? -6.717 -1.362 5.775 1.00 98.44 71 VAL A CA 1
ATOM 494 C C . VAL A 1 71 ? -6.780 -2.885 5.860 1.00 98.44 71 VAL A C 1
ATOM 496 O O . VAL A 1 71 ? -7.006 -3.434 6.941 1.00 98.44 71 VAL A O 1
ATOM 499 N N . ASP A 1 72 ? -6.533 -3.560 4.742 1.00 98.38 72 ASP A N 1
ATOM 500 C CA . ASP A 1 72 ? -6.578 -5.021 4.627 1.00 98.38 72 ASP A CA 1
ATOM 501 C C . ASP A 1 72 ? -5.273 -5.687 5.090 1.00 98.38 72 ASP A C 1
ATOM 503 O O . ASP A 1 72 ? -5.276 -6.826 5.557 1.00 98.38 72 ASP A O 1
ATOM 507 N N . PHE A 1 73 ? -4.144 -4.977 4.986 1.00 98.12 73 PHE A N 1
ATOM 508 C CA . PHE A 1 73 ? -2.834 -5.453 5.438 1.00 98.12 73 PHE A CA 1
ATOM 509 C C . PHE A 1 73 ? -1.906 -4.307 5.873 1.00 98.12 73 PHE A C 1
ATOM 511 O O . PHE A 1 73 ? -2.112 -3.144 5.521 1.00 98.12 73 PHE A O 1
ATOM 518 N N . ALA A 1 74 ? -0.848 -4.643 6.619 1.00 97.94 74 ALA A N 1
ATOM 519 C CA . ALA A 1 74 ? 0.198 -3.703 7.025 1.00 97.94 74 ALA A CA 1
ATOM 520 C C . ALA A 1 74 ? 1.609 -4.244 6.762 1.00 97.94 74 ALA A C 1
ATOM 522 O O . ALA A 1 74 ? 1.812 -5.460 6.751 1.00 97.94 74 ALA A O 1
ATOM 523 N N . GLY A 1 75 ? 2.568 -3.329 6.575 1.00 89.31 75 GLY A N 1
ATOM 524 C CA . GLY A 1 75 ? 3.996 -3.618 6.363 1.00 89.31 75 GLY A CA 1
ATOM 525 C C . GLY A 1 75 ? 4.939 -2.678 7.104 1.00 89.31 75 GLY A C 1
ATOM 526 O O . GLY A 1 75 ? 4.488 -1.654 7.660 1.00 89.31 75 GLY A O 1
#

Foldseek 3Di:
DVVVVVVVVVVVVVVPPDPDQADEFEFEAAPPCVVVVVVVQV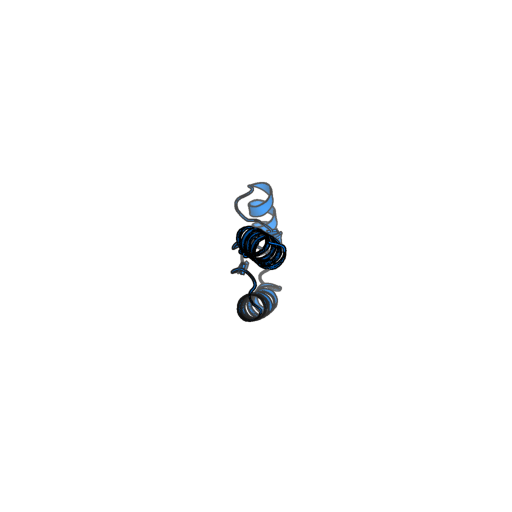VQVVVVHHHYHYYHPHHVVRVVCVVVVVGPHYD

pLDDT: mean 87.73, std 15.63, range [55.97, 98.75]